Protein AF-X1M0T5-F1 (afdb_monomer_lite)

Foldseek 3Di:
DADPCLLVLLVVQAADEAQDDDDDSQVLCVQQVSHDYDHNPPPVVVVVRVVVQVVCVVVVNRDGGDVVSSCCPDPVNVVVVVVVVVVVVVVVVD

Organism: NCBI:txid412755

Sequence (94 aa):
MVTQKVFEYLRARRPILALVPDGVCRQVIDETRAGASIYPADIPGIKQAILNFYARWRRNELAVPPWDRLSYYSRRQLTNQLASRLNSIISLDK

Structure (mmCIF, N/CA/C/O backbone):
data_AF-X1M0T5-F1
#
_entry.id   AF-X1M0T5-F1
#
loop_
_atom_site.group_PDB
_atom_site.id
_atom_site.type_symbol
_atom_site.label_atom_id
_atom_site.label_alt_id
_atom_site.label_comp_id
_atom_site.label_asym_id
_atom_site.label_entity_id
_atom_site.label_seq_id
_atom_site.pdbx_PDB_ins_code
_atom_site.Cartn_x
_atom_site.Cartn_y
_atom_site.Cartn_z
_atom_site.occupancy
_atom_site.B_iso_or_equiv
_atom_site.auth_seq_id
_atom_site.auth_comp_id
_atom_site.auth_asym_id
_atom_site.auth_atom_id
_atom_site.pdbx_PDB_model_num
ATOM 1 N N . MET A 1 1 ? 13.268 8.803 -1.724 1.00 44.09 1 MET A N 1
ATOM 2 C CA . MET A 1 1 ? 13.605 7.364 -1.827 1.00 44.09 1 MET A CA 1
ATOM 3 C C . MET A 1 1 ? 12.324 6.551 -1.780 1.00 44.09 1 MET A C 1
ATOM 5 O O . MET A 1 1 ? 11.537 6.744 -0.863 1.00 44.09 1 MET A O 1
ATOM 9 N N . VAL A 1 2 ? 12.101 5.665 -2.753 1.00 54.03 2 VAL A N 1
ATOM 10 C CA . VAL A 1 2 ? 11.074 4.616 -2.636 1.00 54.03 2 VAL A CA 1
ATOM 11 C C . VAL A 1 2 ? 11.593 3.591 -1.636 1.00 54.03 2 VAL A C 1
ATOM 13 O O . VAL A 1 2 ? 12.726 3.130 -1.773 1.00 54.03 2 VAL A O 1
ATOM 16 N N . THR A 1 3 ? 10.817 3.240 -0.616 1.00 70.25 3 THR A N 1
ATOM 17 C CA . THR A 1 3 ? 11.231 2.180 0.306 1.00 70.25 3 THR A CA 1
ATOM 18 C C . THR A 1 3 ? 11.070 0.839 -0.414 1.00 70.25 3 THR A C 1
ATOM 20 O O . THR A 1 3 ? 9.968 0.468 -0.810 1.00 70.25 3 THR A O 1
ATOM 23 N N . GLN A 1 4 ? 12.162 0.089 -0.606 1.00 77.81 4 GLN A N 1
ATOM 24 C CA . GLN A 1 4 ? 12.109 -1.244 -1.238 1.00 77.81 4 GLN A CA 1
ATOM 25 C C . GLN A 1 4 ? 11.087 -2.170 -0.556 1.00 77.81 4 GLN A C 1
ATOM 27 O O . GLN A 1 4 ? 10.431 -2.974 -1.217 1.00 77.81 4 GLN A O 1
ATOM 32 N N . LYS A 1 5 ? 10.883 -1.979 0.754 1.00 84.88 5 LYS A N 1
ATOM 33 C CA . LYS A 1 5 ? 9.907 -2.709 1.565 1.00 84.88 5 LYS A CA 1
ATOM 34 C C . LYS A 1 5 ? 8.466 -2.608 1.066 1.00 84.88 5 LYS A C 1
ATOM 36 O O . LYS A 1 5 ? 7.704 -3.536 1.312 1.00 84.88 5 LYS A O 1
ATOM 41 N N . VAL A 1 6 ? 8.074 -1.549 0.344 1.00 89.12 6 VAL A N 1
ATOM 42 C CA . VAL A 1 6 ? 6.693 -1.452 -0.161 1.00 89.12 6 VAL A CA 1
ATOM 43 C C . VAL A 1 6 ? 6.364 -2.637 -1.074 1.00 89.12 6 VAL A C 1
ATOM 45 O O . VAL A 1 6 ? 5.319 -3.260 -0.917 1.00 89.12 6 VAL A O 1
ATOM 48 N N . PHE A 1 7 ? 7.299 -3.042 -1.940 1.00 88.81 7 PHE A N 1
ATOM 49 C CA . PHE A 1 7 ? 7.113 -4.172 -2.852 1.00 88.81 7 PHE A CA 1
ATOM 50 C C . PHE A 1 7 ? 7.102 -5.526 -2.129 1.00 88.81 7 PHE A C 1
ATOM 52 O O . PHE A 1 7 ? 6.441 -6.463 -2.580 1.00 88.81 7 PHE A O 1
ATOM 59 N N . GLU A 1 8 ? 7.789 -5.636 -0.989 1.00 87.44 8 GLU A N 1
ATOM 60 C CA . GLU A 1 8 ? 7.702 -6.813 -0.117 1.00 87.44 8 GLU A CA 1
ATOM 61 C C . GLU A 1 8 ? 6.321 -6.910 0.539 1.00 87.44 8 GLU A C 1
ATOM 63 O O . GLU A 1 8 ? 5.706 -7.976 0.538 1.00 87.44 8 GLU A O 1
ATOM 68 N N . TYR A 1 9 ? 5.781 -5.789 1.023 1.00 89.62 9 TYR A N 1
ATOM 69 C CA . TYR A 1 9 ? 4.454 -5.750 1.638 1.00 89.62 9 TYR A CA 1
ATOM 70 C C . TYR A 1 9 ? 3.329 -6.015 0.635 1.00 89.62 9 TYR A C 1
ATOM 72 O O . TYR A 1 9 ? 2.377 -6.720 0.967 1.00 89.62 9 TYR A O 1
ATOM 80 N N . LEU A 1 10 ? 3.459 -5.555 -0.614 1.00 90.38 10 LEU A N 1
ATOM 81 C CA .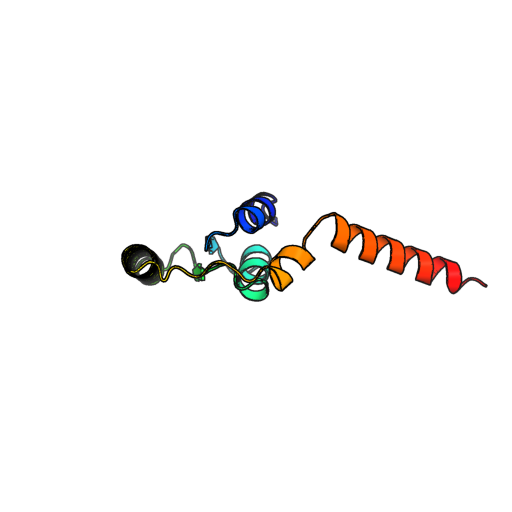 LEU A 1 10 ? 2.519 -5.896 -1.689 1.00 90.38 10 LEU A CA 1
ATOM 82 C C . LEU A 1 10 ? 2.392 -7.419 -1.874 1.00 90.38 10 LEU A C 1
ATOM 84 O O . LEU A 1 10 ? 1.291 -7.939 -2.063 1.00 90.38 10 LEU A O 1
ATOM 88 N N . ARG A 1 11 ? 3.500 -8.162 -1.751 1.00 88.56 11 ARG A N 1
ATOM 89 C CA . ARG A 1 11 ? 3.494 -9.633 -1.834 1.00 88.56 11 ARG A CA 1
ATOM 90 C C . ARG A 1 11 ? 2.837 -10.320 -0.645 1.00 88.56 11 ARG A C 1
ATOM 92 O O . ARG A 1 11 ? 2.394 -11.454 -0.802 1.00 88.56 11 ARG A O 1
ATOM 99 N N . ALA A 1 12 ? 2.732 -9.657 0.506 1.00 89.50 12 ALA A N 1
ATOM 100 C CA . ALA A 1 12 ? 2.042 -10.217 1.662 1.00 89.50 12 ALA A CA 1
ATOM 101 C C . ALA A 1 12 ? 0.531 -10.372 1.424 1.00 89.50 12 ALA A C 1
ATOM 103 O O . ALA A 1 12 ? -0.118 -11.093 2.176 1.00 89.50 12 ALA A O 1
ATOM 104 N N . ARG A 1 13 ? -0.034 -9.726 0.387 1.00 89.00 13 ARG A N 1
ATOM 105 C CA . ARG A 1 13 ? -1.464 -9.795 0.027 1.00 89.00 13 ARG A CA 1
ATOM 106 C C . ARG A 1 13 ? -2.383 -9.463 1.205 1.00 89.00 13 ARG A C 1
ATOM 108 O O . ARG A 1 13 ? -3.428 -10.077 1.404 1.00 89.00 13 ARG A O 1
ATOM 115 N N . ARG A 1 14 ? -1.989 -8.463 1.987 1.00 91.19 14 ARG A N 1
ATOM 116 C CA . ARG A 1 14 ? -2.786 -7.892 3.074 1.00 91.19 14 ARG A CA 1
ATOM 117 C C . ARG A 1 14 ? -2.929 -6.396 2.826 1.00 91.19 14 ARG A C 1
ATOM 119 O O . ARG A 1 14 ? -1.993 -5.811 2.279 1.00 91.19 14 ARG A O 1
ATOM 126 N N . PRO A 1 15 ? -4.058 -5.778 3.202 1.00 93.50 15 PRO A N 1
ATOM 127 C CA . PRO A 1 15 ? -4.184 -4.338 3.085 1.00 93.50 15 PRO A CA 1
ATOM 128 C C . PRO A 1 15 ? -3.094 -3.616 3.885 1.00 93.50 15 PRO A C 1
ATOM 130 O O . PRO A 1 15 ? -2.789 -3.988 5.019 1.00 93.50 15 PRO A O 1
ATOM 133 N N . ILE A 1 16 ? -2.513 -2.589 3.275 1.00 94.06 16 ILE A N 1
ATOM 134 C CA . ILE A 1 16 ? -1.423 -1.779 3.817 1.00 94.06 16 ILE A CA 1
ATOM 135 C C . ILE A 1 16 ? -2.001 -0.456 4.323 1.00 94.06 16 ILE A C 1
ATOM 137 O O . ILE A 1 16 ? -2.728 0.225 3.605 1.00 94.06 16 ILE A O 1
ATOM 141 N N . LEU A 1 17 ? -1.655 -0.073 5.550 1.00 95.69 17 LEU A N 1
ATOM 142 C CA . LEU A 1 17 ? -1.834 1.294 6.034 1.00 95.69 17 LEU A CA 1
ATOM 143 C C . LEU A 1 17 ? -0.496 2.024 5.896 1.00 95.69 17 LEU A C 1
ATOM 145 O O . LEU A 1 17 ? 0.423 1.791 6.680 1.00 95.69 17 LEU A O 1
ATOM 149 N N . ALA A 1 18 ? -0.365 2.861 4.872 1.00 95.25 18 ALA A N 1
ATOM 150 C CA . ALA A 1 18 ? 0.860 3.590 4.575 1.00 95.25 18 ALA A CA 1
ATOM 151 C C . ALA A 1 18 ? 0.794 5.008 5.153 1.00 95.25 18 ALA A C 1
ATOM 153 O O . ALA A 1 18 ? 0.008 5.833 4.694 1.00 95.25 18 ALA A O 1
ATOM 154 N N . LEU A 1 19 ? 1.642 5.294 6.142 1.00 96.12 19 LEU A N 1
ATOM 155 C CA . LEU A 1 19 ? 1.794 6.632 6.717 1.00 96.12 19 LEU A CA 1
ATOM 156 C C . LEU A 1 19 ? 2.915 7.362 5.986 1.00 96.12 19 LEU A C 1
ATOM 158 O O . LEU A 1 19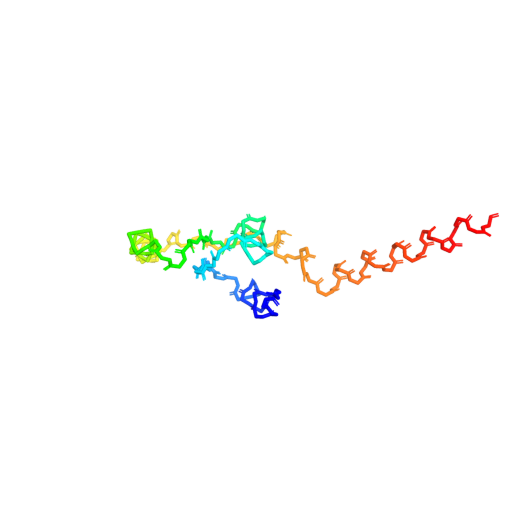 ? 4.089 7.216 6.329 1.00 96.12 19 LEU A O 1
ATOM 162 N N . VAL A 1 20 ? 2.568 8.074 4.919 1.00 93.81 20 VAL A N 1
ATOM 163 C CA . VAL A 1 20 ? 3.538 8.650 3.982 1.00 93.81 20 VAL A CA 1
ATOM 164 C C . VAL A 1 20 ? 3.057 10.002 3.453 1.00 93.81 20 VAL A C 1
ATOM 166 O O . VAL A 1 20 ? 1.853 10.183 3.265 1.00 93.81 20 VAL A O 1
ATOM 169 N N . PRO A 1 21 ? 3.968 10.960 3.204 1.00 94.19 21 PRO A N 1
ATOM 170 C CA . PRO A 1 21 ? 3.640 12.142 2.417 1.00 94.19 21 PRO A CA 1
ATOM 171 C C . PRO A 1 21 ? 3.389 11.758 0.951 1.00 94.19 21 PRO A C 1
ATOM 173 O O . PRO A 1 21 ? 3.535 10.596 0.551 1.00 94.19 21 PRO A O 1
ATOM 176 N N . ASP A 1 22 ? 3.050 12.751 0.133 1.00 92.00 22 ASP A N 1
ATOM 177 C CA . ASP A 1 22 ? 2.962 12.560 -1.310 1.00 92.00 22 ASP A CA 1
ATOM 178 C C . ASP A 1 22 ? 4.294 12.079 -1.896 1.00 92.00 22 ASP A C 1
ATOM 180 O O . ASP A 1 22 ? 5.385 12.447 -1.451 1.00 92.00 22 ASP A O 1
ATOM 184 N N . GLY A 1 23 ? 4.195 11.210 -2.898 1.00 91.88 23 GLY A N 1
ATOM 185 C CA . GLY A 1 23 ? 5.342 10.626 -3.574 1.00 91.88 23 GLY A CA 1
ATOM 186 C C . GLY A 1 23 ? 5.096 9.188 -4.007 1.00 91.88 23 GLY A C 1
ATOM 187 O O . GLY A 1 23 ? 3.990 8.657 -3.917 1.00 91.88 23 GLY A O 1
ATOM 188 N N . VAL A 1 24 ? 6.166 8.537 -4.455 1.00 91.75 24 VAL A N 1
ATOM 189 C CA . VAL A 1 24 ? 6.088 7.234 -5.133 1.00 91.75 24 VAL A CA 1
ATOM 190 C C . VAL A 1 24 ? 5.471 6.136 -4.264 1.00 91.75 24 VAL A C 1
ATOM 192 O O . VAL A 1 24 ? 4.747 5.293 -4.773 1.00 91.75 24 VAL A O 1
ATOM 195 N N . CYS A 1 25 ? 5.720 6.132 -2.949 1.00 91.94 25 CYS A N 1
ATOM 196 C CA . CYS A 1 25 ? 5.116 5.130 -2.064 1.00 91.94 25 CYS A CA 1
ATOM 197 C C . CYS A 1 25 ? 3.583 5.245 -2.060 1.00 91.94 25 CYS A C 1
ATOM 199 O O . CYS A 1 25 ? 2.898 4.243 -2.242 1.00 91.94 25 CYS A O 1
ATOM 201 N N . ARG A 1 26 ? 3.056 6.470 -1.926 1.00 94.38 26 ARG A N 1
ATOM 202 C CA . ARG A 1 26 ? 1.618 6.752 -2.003 1.00 94.38 26 ARG A CA 1
ATOM 203 C C . ARG A 1 26 ? 1.045 6.340 -3.358 1.00 94.38 26 ARG A C 1
ATOM 205 O O . ARG A 1 26 ? 0.088 5.578 -3.398 1.00 94.38 26 ARG A O 1
ATOM 212 N N . GLN A 1 27 ? 1.697 6.753 -4.447 1.00 93.31 27 GLN A N 1
ATOM 213 C CA . GLN A 1 27 ? 1.298 6.392 -5.813 1.00 93.31 27 GLN A CA 1
ATOM 214 C C . GLN A 1 27 ? 1.188 4.875 -5.990 1.00 93.31 27 GLN A C 1
ATOM 216 O O . GLN A 1 27 ? 0.156 4.387 -6.432 1.00 93.31 27 GLN A O 1
ATOM 221 N N . VAL A 1 28 ? 2.201 4.116 -5.560 1.00 92.69 28 VAL A N 1
ATOM 222 C CA . VAL A 1 28 ? 2.192 2.650 -5.657 1.00 92.69 28 VAL A CA 1
ATOM 223 C C . VAL A 1 28 ? 1.035 2.042 -4.859 1.00 92.69 28 VAL A C 1
ATOM 225 O O . VAL A 1 28 ? 0.362 1.146 -5.364 1.00 92.69 28 VAL A O 1
ATOM 228 N N . ILE A 1 29 ? 0.771 2.501 -3.632 1.00 93.06 29 ILE A N 1
ATOM 229 C CA . ILE A 1 29 ? -0.344 1.985 -2.816 1.00 93.06 29 ILE A CA 1
ATOM 230 C C . ILE A 1 29 ? -1.702 2.281 -3.469 1.00 93.06 29 ILE A C 1
ATOM 232 O O . ILE A 1 29 ? -2.549 1.383 -3.535 1.00 93.06 29 ILE A O 1
ATOM 236 N N . ASP A 1 30 ? -1.885 3.492 -3.994 1.00 92.75 30 ASP A N 1
ATOM 237 C CA . ASP A 1 30 ? -3.128 3.938 -4.627 1.00 92.75 30 ASP A CA 1
ATOM 238 C C . ASP A 1 30 ? -3.370 3.220 -5.972 1.00 92.75 30 ASP A C 1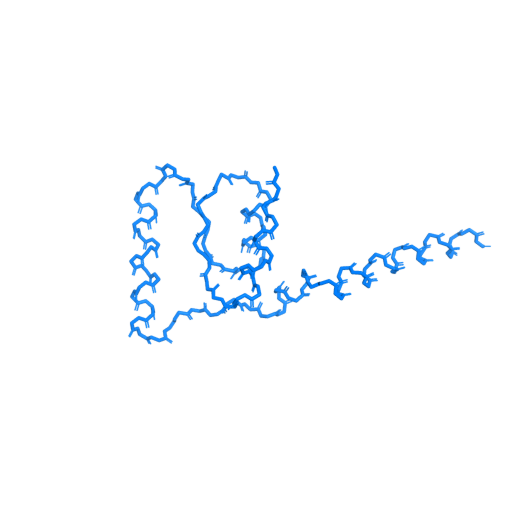
ATOM 240 O O . ASP A 1 30 ? -4.449 2.661 -6.204 1.00 92.75 30 ASP A O 1
ATOM 244 N N . GLU A 1 31 ? -2.350 3.137 -6.834 1.00 92.44 31 GLU A N 1
ATOM 245 C CA . GLU A 1 31 ? -2.391 2.436 -8.127 1.00 92.44 31 GLU A CA 1
ATOM 246 C C . GLU A 1 31 ? -2.725 0.953 -7.943 1.00 92.44 31 GLU A C 1
ATOM 248 O O . GLU A 1 31 ? -3.615 0.409 -8.611 1.00 92.44 31 GLU A O 1
ATOM 253 N N . THR A 1 32 ? -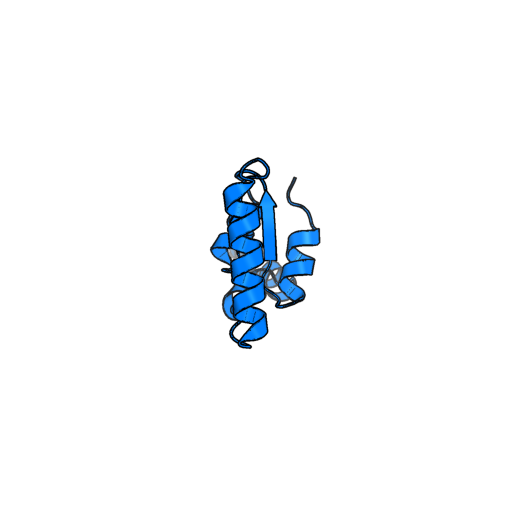2.062 0.305 -6.982 1.00 91.94 32 THR A N 1
ATOM 254 C CA . THR A 1 32 ? -2.272 -1.116 -6.677 1.00 91.94 32 THR A CA 1
ATOM 255 C C . THR A 1 32 ? -3.562 -1.392 -5.916 1.00 91.94 32 THR A C 1
ATOM 257 O O . THR A 1 32 ? -3.964 -2.553 -5.820 1.00 91.94 32 THR A O 1
ATOM 260 N N . ARG A 1 33 ? -4.231 -0.355 -5.387 1.00 93.00 33 ARG A N 1
ATOM 261 C CA . ARG A 1 33 ? -5.337 -0.486 -4.424 1.00 93.00 33 ARG A CA 1
ATOM 262 C C . ARG A 1 33 ? -4.953 -1.401 -3.259 1.00 93.00 33 ARG A C 1
ATOM 264 O O . ARG A 1 33 ? -5.753 -2.216 -2.798 1.00 93.00 33 ARG A O 1
ATOM 271 N N . ALA A 1 34 ? -3.705 -1.288 -2.805 1.00 93.06 34 ALA A N 1
ATOM 272 C CA . ALA A 1 34 ? -3.161 -2.157 -1.772 1.00 93.06 34 ALA A CA 1
ATOM 273 C C . ALA A 1 34 ? -3.610 -1.792 -0.359 1.00 93.06 34 ALA A C 1
ATOM 275 O O . ALA A 1 34 ? -3.318 -2.536 0.570 1.00 93.06 34 ALA A O 1
ATOM 276 N N . GLY A 1 35 ? -4.324 -0.685 -0.171 1.00 94.06 35 GLY A N 1
ATOM 277 C CA . GLY A 1 35 ? -4.852 -0.288 1.125 1.00 94.06 35 GLY A CA 1
ATOM 278 C C . GLY A 1 35 ? -5.145 1.203 1.174 1.00 94.06 35 GLY A C 1
ATOM 279 O O . GLY A 1 35 ? -5.811 1.716 0.280 1.00 94.06 35 GLY A O 1
ATOM 280 N N . ALA A 1 36 ? -4.679 1.873 2.225 1.00 95.38 36 ALA A N 1
ATOM 281 C CA . ALA A 1 36 ? -4.889 3.299 2.445 1.00 95.38 36 ALA A CA 1
ATOM 282 C C . ALA A 1 36 ? -3.555 4.025 2.646 1.00 95.38 36 ALA A C 1
ATOM 284 O O . ALA A 1 36 ? -2.678 3.535 3.362 1.00 95.38 36 ALA A O 1
ATOM 285 N N . SER A 1 37 ? -3.435 5.215 2.062 1.00 95.88 37 SER A N 1
ATOM 286 C CA . SER A 1 37 ? -2.319 6.137 2.276 1.00 95.88 37 SER A CA 1
ATOM 287 C C . SER A 1 37 ? -2.794 7.382 3.013 1.00 95.88 37 SER A C 1
ATOM 289 O O . SER A 1 37 ? -3.758 8.021 2.598 1.00 95.88 37 SER A O 1
ATOM 291 N N . ILE A 1 38 ? -2.126 7.712 4.118 1.00 97.56 38 ILE A N 1
ATOM 292 C CA . ILE A 1 38 ? -2.508 8.804 5.020 1.00 97.56 38 ILE A CA 1
ATOM 293 C C . ILE A 1 38 ? -1.272 9.631 5.345 1.00 97.56 38 ILE A C 1
ATOM 295 O O . ILE A 1 38 ? -0.186 9.085 5.553 1.00 97.56 38 ILE A O 1
ATOM 299 N N . TYR A 1 39 ? -1.441 10.951 5.396 1.00 97.38 39 TYR A N 1
ATOM 300 C CA . TYR A 1 39 ? -0.356 11.843 5.774 1.00 97.38 39 TYR A CA 1
ATOM 301 C C . TYR A 1 39 ? 0.054 11.582 7.238 1.00 97.38 39 TYR A C 1
ATOM 303 O O . TYR A 1 39 ? -0.826 11.481 8.091 1.00 97.38 39 TYR A O 1
ATOM 311 N N . PRO A 1 40 ? 1.353 11.497 7.585 1.00 96.25 40 PRO A N 1
ATOM 312 C CA . PRO A 1 40 ? 1.776 11.092 8.930 1.00 96.25 40 PRO A CA 1
ATOM 313 C C . PRO A 1 40 ? 1.255 11.974 10.073 1.00 96.25 40 PRO A C 1
ATOM 315 O O . PRO A 1 40 ? 1.075 11.487 11.185 1.00 96.25 40 PRO A O 1
ATOM 318 N N . ALA A 1 41 ? 1.010 13.261 9.807 1.00 97.50 41 ALA A N 1
ATOM 319 C CA . ALA A 1 41 ? 0.468 14.195 10.796 1.00 97.50 41 ALA A CA 1
ATOM 320 C C . ALA A 1 41 ? -1.071 14.162 10.911 1.00 97.50 41 ALA A C 1
ATOM 322 O O . ALA A 1 41 ? -1.626 14.795 11.807 1.00 97.50 41 ALA A O 1
ATOM 323 N N . ASP A 1 42 ? -1.775 13.429 10.042 1.00 98.19 42 ASP A N 1
ATOM 324 C CA . ASP A 1 42 ? -3.234 13.281 10.093 1.00 98.19 42 ASP A CA 1
ATOM 325 C C . ASP A 1 42 ? -3.639 12.196 11.105 1.00 98.19 42 ASP A C 1
ATOM 327 O O . ASP A 1 42 ? -4.066 11.090 10.768 1.00 98.19 42 ASP A O 1
ATOM 331 N N . ILE A 1 43 ? -3.479 12.518 12.389 1.00 98.12 43 ILE A N 1
ATOM 332 C CA . ILE A 1 43 ? -3.844 11.630 13.500 1.00 98.12 43 ILE A CA 1
ATOM 333 C C . ILE A 1 43 ? -5.322 11.186 13.440 1.00 98.12 43 ILE A C 1
ATOM 335 O O . ILE A 1 43 ? -5.579 9.991 13.642 1.00 98.12 43 ILE A O 1
ATOM 339 N N . PRO A 1 44 ? -6.303 12.069 13.144 1.00 98.50 44 PRO A N 1
ATOM 340 C CA . PRO A 1 44 ? -7.694 11.653 12.957 1.00 98.50 44 PRO A CA 1
ATOM 341 C C . PRO A 1 44 ? -7.864 10.609 11.845 1.00 98.50 44 PRO A C 1
ATOM 343 O O . PRO A 1 44 ? -8.517 9.585 12.072 1.00 98.50 44 PRO A O 1
ATOM 346 N N . GLY A 1 45 ? -7.239 10.817 10.683 1.00 98.25 45 GLY A N 1
ATOM 347 C CA . GLY A 1 45 ? -7.272 9.877 9.563 1.00 98.25 45 GLY A CA 1
ATOM 348 C C . GLY A 1 45 ? -6.672 8.518 9.921 1.00 98.25 45 GLY A C 1
ATOM 349 O O . GLY A 1 45 ? -7.275 7.478 9.642 1.00 98.25 45 GLY A O 1
ATOM 350 N N . ILE A 1 46 ? -5.536 8.507 10.625 1.00 98.50 46 ILE A N 1
ATOM 351 C CA . ILE A 1 46 ? -4.876 7.276 11.090 1.00 98.50 46 ILE A CA 1
ATOM 352 C C . ILE A 1 46 ? -5.802 6.475 12.008 1.00 98.50 46 ILE A C 1
ATOM 354 O O . ILE A 1 46 ? -6.013 5.278 11.789 1.00 98.50 46 ILE A O 1
ATOM 358 N N . LYS A 1 47 ? -6.396 7.133 13.013 1.00 98.50 47 LYS A N 1
ATOM 359 C CA . LYS A 1 47 ? -7.346 6.500 13.939 1.00 98.50 47 LYS A CA 1
ATOM 360 C C . LYS A 1 47 ? -8.517 5.881 13.177 1.00 98.50 47 LYS A C 1
ATOM 362 O O . LYS A 1 47 ? -8.864 4.722 13.417 1.00 98.50 47 LYS A O 1
ATOM 367 N N . GLN A 1 48 ? -9.106 6.635 12.251 1.00 98.50 48 GLN A N 1
ATOM 368 C CA . GLN A 1 48 ? -10.255 6.179 11.478 1.00 98.50 48 GLN A CA 1
ATOM 369 C C . GLN A 1 48 ? -9.915 4.962 10.609 1.00 98.50 48 GLN A C 1
ATOM 371 O O . GLN A 1 48 ? -10.697 4.011 10.541 1.00 98.50 48 GLN A O 1
ATOM 376 N N . ALA A 1 49 ? -8.740 4.952 9.979 1.00 97.69 49 ALA A N 1
ATOM 377 C CA . ALA A 1 49 ? -8.304 3.840 9.144 1.00 97.69 49 ALA A CA 1
ATOM 378 C C . ALA A 1 49 ? -8.052 2.559 9.946 1.00 97.69 49 ALA A C 1
ATOM 380 O O . ALA A 1 49 ? -8.502 1.490 9.532 1.00 97.69 49 ALA A O 1
ATOM 381 N N . ILE A 1 50 ? -7.411 2.661 11.115 1.00 98.00 50 ILE A N 1
ATOM 382 C CA . ILE A 1 50 ? -7.196 1.514 12.009 1.00 98.00 50 ILE A CA 1
ATOM 383 C C . ILE A 1 50 ? -8.537 0.922 12.458 1.00 98.00 50 ILE A C 1
ATOM 385 O O . ILE A 1 50 ? -8.735 -0.290 12.355 1.00 98.00 50 ILE A O 1
ATOM 389 N N . LEU A 1 51 ? -9.479 1.761 12.906 1.00 98.31 51 LEU A N 1
ATOM 390 C CA . LEU A 1 51 ? -10.809 1.312 13.333 1.00 98.31 51 LEU A CA 1
ATOM 391 C C . LEU A 1 51 ? -11.578 0.636 12.193 1.00 98.31 51 LEU A C 1
ATOM 393 O O . LEU A 1 51 ? -12.182 -0.416 12.401 1.00 98.31 51 LEU A O 1
ATOM 397 N N . ASN A 1 52 ? -11.518 1.196 10.983 1.00 97.50 52 ASN A N 1
ATOM 398 C CA . ASN A 1 52 ? -12.143 0.605 9.802 1.00 97.50 52 ASN A CA 1
ATOM 399 C C . ASN A 1 52 ? -11.529 -0.765 9.466 1.00 97.50 52 ASN A C 1
ATOM 401 O O . ASN A 1 52 ? -12.250 -1.749 9.307 1.00 97.50 52 ASN A O 1
ATOM 405 N N . PHE A 1 53 ? -10.197 -0.862 9.417 1.00 96.94 53 PHE A N 1
ATOM 406 C CA . PHE A 1 53 ? -9.509 -2.128 9.145 1.00 96.94 53 PHE A CA 1
ATOM 407 C C . PHE A 1 53 ? -9.851 -3.188 10.194 1.00 96.94 53 PHE A C 1
ATOM 409 O O . PHE A 1 53 ? -10.152 -4.326 9.834 1.00 96.94 53 PHE A O 1
ATOM 416 N N . TYR A 1 54 ? -9.881 -2.811 11.474 1.00 97.75 54 TYR A N 1
ATOM 417 C CA . TYR A 1 54 ? -10.265 -3.707 12.560 1.00 97.75 54 TYR A CA 1
ATOM 418 C C . TYR A 1 54 ? -11.722 -4.177 12.446 1.00 97.75 54 TYR A C 1
ATOM 420 O O . TYR A 1 54 ? -11.987 -5.377 12.528 1.00 97.75 54 TYR A O 1
ATOM 428 N N . ALA A 1 55 ? -12.665 -3.263 12.204 1.00 98.12 55 ALA A N 1
ATOM 429 C CA . ALA A 1 55 ? -14.079 -3.599 12.049 1.00 98.12 55 ALA A CA 1
ATOM 430 C C . ALA A 1 55 ? -14.313 -4.553 10.866 1.00 98.12 55 ALA A C 1
ATOM 432 O O . ALA A 1 55 ? -15.024 -5.548 11.000 1.00 98.12 55 ALA A O 1
ATOM 433 N N . ARG A 1 56 ? -13.663 -4.299 9.724 1.00 97.00 56 ARG A N 1
ATOM 434 C CA . ARG A 1 56 ? -13.733 -5.181 8.551 1.00 97.00 56 ARG A CA 1
ATOM 435 C C . ARG A 1 56 ? -13.098 -6.539 8.813 1.00 97.00 56 ARG A C 1
ATOM 437 O O . ARG A 1 56 ? -13.665 -7.552 8.422 1.00 97.00 56 ARG A O 1
ATOM 444 N N . TRP A 1 57 ? -11.958 -6.582 9.501 1.00 96.62 57 TRP A N 1
ATOM 445 C CA . TRP A 1 57 ? -11.335 -7.840 9.910 1.00 96.62 57 TRP A CA 1
ATOM 446 C C . TRP A 1 57 ? -12.259 -8.664 10.815 1.00 96.62 57 TRP A C 1
ATOM 448 O O . TRP A 1 57 ? -12.462 -9.846 10.553 1.00 96.62 57 TRP A O 1
ATOM 458 N N . ARG A 1 58 ? -12.898 -8.033 11.810 1.00 98.12 58 ARG A N 1
ATOM 459 C CA . ARG A 1 58 ? -13.876 -8.678 12.706 1.00 98.12 58 ARG A CA 1
ATOM 460 C C . ARG A 1 58 ? -15.059 -9.304 11.964 1.00 98.12 58 ARG A C 1
ATOM 462 O O . ARG A 1 58 ? -15.597 -10.294 12.447 1.00 98.12 58 ARG A O 1
ATOM 469 N N . ARG A 1 59 ? -15.460 -8.736 10.822 1.00 97.75 59 ARG A N 1
ATOM 470 C CA . ARG A 1 59 ? -16.535 -9.257 9.957 1.00 97.75 59 ARG A CA 1
ATOM 471 C C . ARG A 1 59 ? -16.038 -10.181 8.842 1.00 97.75 59 ARG A C 1
ATOM 473 O O . ARG A 1 59 ? -16.834 -10.623 8.026 1.00 97.75 59 ARG A O 1
ATOM 480 N N . ASN A 1 60 ? -14.736 -10.471 8.790 1.00 95.19 60 ASN A N 1
ATOM 481 C CA . ASN A 1 60 ? -14.098 -11.212 7.701 1.00 95.19 60 ASN A CA 1
ATOM 482 C C . ASN A 1 60 ? -14.273 -10.553 6.308 1.00 95.19 60 ASN A C 1
ATOM 484 O O . ASN A 1 60 ? -14.251 -11.213 5.276 1.00 95.19 60 ASN A O 1
ATOM 488 N N . GLU A 1 61 ? -14.418 -9.225 6.283 1.00 95.75 61 GLU A N 1
ATOM 489 C CA . GLU A 1 61 ? -14.627 -8.379 5.094 1.00 95.75 61 GLU A CA 1
ATOM 490 C C . GLU A 1 61 ? -13.379 -7.552 4.737 1.00 95.75 61 GLU A C 1
ATOM 492 O O . GLU A 1 61 ? -13.441 -6.582 3.965 1.00 95.75 61 GLU A O 1
ATOM 497 N N . LEU A 1 62 ? -12.237 -7.854 5.358 1.00 93.75 62 LEU A N 1
ATOM 498 C CA . LEU A 1 62 ? -10.993 -7.142 5.102 1.00 93.75 62 LEU A CA 1
ATOM 499 C C . LEU A 1 62 ? -10.508 -7.476 3.686 1.00 93.75 62 LEU A C 1
ATOM 501 O O . LEU A 1 62 ? -10.045 -8.583 3.425 1.00 93.75 62 LEU A O 1
ATOM 505 N N . ALA A 1 63 ? -10.638 -6.514 2.767 1.00 88.00 63 ALA A N 1
ATOM 506 C CA . ALA A 1 63 ? -10.327 -6.741 1.360 1.00 88.00 63 ALA A CA 1
ATOM 507 C C . ALA A 1 63 ? -8.854 -7.098 1.161 1.00 88.00 63 ALA A C 1
ATOM 509 O O . ALA A 1 63 ? -7.954 -6.399 1.627 1.00 88.00 63 ALA A O 1
ATOM 510 N N . VAL A 1 64 ? -8.629 -8.162 0.399 1.00 88.88 64 VAL A N 1
ATOM 511 C CA . VAL A 1 64 ? -7.313 -8.509 -0.124 1.00 88.88 64 VAL A CA 1
ATOM 512 C C . VAL A 1 64 ? -7.063 -7.659 -1.371 1.00 88.88 64 VAL A C 1
ATOM 514 O O . VAL A 1 64 ? -7.941 -7.597 -2.235 1.00 88.88 64 VAL A O 1
ATOM 517 N N . PRO A 1 65 ? -5.891 -7.015 -1.497 1.00 88.81 65 PRO A N 1
ATOM 518 C CA . PRO A 1 65 ? -5.550 -6.275 -2.701 1.00 88.81 65 PRO A CA 1
ATOM 519 C C . PRO A 1 65 ? -5.638 -7.140 -3.971 1.00 88.81 65 PRO A C 1
ATOM 521 O O . PRO A 1 65 ? -5.265 -8.322 -3.941 1.00 88.81 65 PRO A O 1
ATOM 524 N N . PRO A 1 66 ? -6.115 -6.574 -5.089 1.00 86.56 66 PRO A N 1
ATOM 525 C CA . PRO A 1 66 ? -6.388 -7.328 -6.305 1.00 86.56 66 PRO A CA 1
ATOM 526 C C . PRO A 1 66 ? -5.074 -7.764 -6.984 1.00 86.56 66 PRO A C 1
ATOM 528 O O . PRO A 1 66 ? -4.139 -6.979 -7.157 1.00 86.56 66 PRO A O 1
ATOM 531 N N . TRP A 1 67 ? -4.963 -9.060 -7.300 1.00 84.88 67 TRP A N 1
ATOM 532 C CA . TRP A 1 67 ? -3.691 -9.679 -7.704 1.00 84.88 67 TRP A CA 1
ATOM 533 C C . TRP A 1 67 ? -3.172 -9.198 -9.060 1.00 84.88 67 TRP A C 1
ATOM 535 O O . TRP A 1 67 ? -1.963 -9.060 -9.233 1.00 84.88 67 TRP A O 1
ATOM 545 N N . ASP A 1 68 ? -4.070 -8.921 -10.000 1.00 86.31 68 ASP A N 1
ATOM 546 C CA . ASP A 1 68 ? -3.766 -8.333 -11.307 1.00 86.31 68 ASP A CA 1
ATOM 547 C C . ASP A 1 68 ? -2.870 -7.095 -11.157 1.00 86.31 68 ASP A C 1
ATOM 549 O O . ASP A 1 68 ? -1.811 -7.017 -11.782 1.00 86.31 68 ASP A O 1
ATOM 553 N N . ARG A 1 69 ? -3.204 -6.201 -10.223 1.00 85.50 69 ARG A N 1
ATOM 554 C CA . ARG A 1 69 ? -2.435 -4.976 -9.975 1.00 85.50 69 ARG A CA 1
ATOM 555 C C . ARG A 1 69 ? -1.120 -5.220 -9.250 1.00 85.50 69 ARG A C 1
ATOM 557 O O . ARG A 1 69 ? -0.115 -4.592 -9.567 1.00 85.50 69 ARG A O 1
ATOM 564 N N . LEU A 1 70 ? -1.098 -6.152 -8.299 1.00 87.50 70 LEU A N 1
ATOM 565 C CA . LEU A 1 70 ? 0.132 -6.521 -7.590 1.00 87.50 70 LEU A CA 1
ATOM 566 C C . LEU A 1 70 ? 1.150 -7.184 -8.528 1.00 87.50 70 LEU A C 1
ATOM 568 O O . LEU A 1 70 ? 2.354 -6.942 -8.431 1.00 87.50 70 LEU A O 1
ATOM 572 N N . SER A 1 71 ? 0.666 -8.023 -9.447 1.00 88.12 71 SER A N 1
ATOM 573 C CA . SER A 1 71 ? 1.495 -8.806 -10.364 1.00 88.12 71 SER A CA 1
ATOM 574 C C . SER A 1 71 ? 2.275 -7.944 -11.363 1.00 88.12 71 SER A C 1
ATOM 576 O O . SER A 1 71 ? 3.353 -8.356 -11.807 1.00 88.12 71 SER A O 1
ATOM 578 N N . TYR A 1 72 ? 1.792 -6.725 -11.636 1.00 89.69 72 TYR A N 1
ATOM 579 C CA . TYR A 1 72 ? 2.472 -5.728 -12.461 1.00 89.69 72 TYR A CA 1
ATOM 580 C C . TYR A 1 72 ? 3.895 -5.434 -11.963 1.00 89.69 72 TYR A C 1
ATOM 582 O O . TYR A 1 72 ? 4.837 -5.420 -12.752 1.00 89.69 72 TYR A O 1
ATOM 590 N N . TYR A 1 73 ? 4.070 -5.302 -10.644 1.00 89.44 73 TYR A N 1
ATOM 591 C CA . TYR A 1 73 ? 5.369 -5.036 -10.014 1.00 89.44 73 TYR A CA 1
ATOM 592 C C . TYR A 1 73 ? 6.184 -6.308 -9.737 1.00 89.44 73 TYR A C 1
ATOM 594 O O . TYR A 1 73 ? 7.193 -6.276 -9.028 1.00 89.44 73 TYR A O 1
ATOM 602 N N . SER A 1 74 ? 5.772 -7.462 -10.269 1.00 90.50 74 SER A N 1
ATOM 603 C CA . SER A 1 74 ? 6.575 -8.676 -10.150 1.00 90.50 74 SER A CA 1
ATOM 604 C C . SER A 1 74 ? 7.868 -8.549 -10.960 1.00 90.50 74 SER A C 1
ATOM 606 O O . SER A 1 74 ? 7.873 -8.020 -12.070 1.00 90.50 74 SER A O 1
ATOM 608 N N . ARG A 1 75 ? 8.971 -9.109 -10.438 1.00 91.19 75 ARG A N 1
ATOM 609 C CA . ARG A 1 75 ? 10.259 -9.153 -11.159 1.00 91.19 75 ARG A CA 1
ATOM 610 C C . ARG A 1 75 ? 10.096 -9.714 -12.572 1.00 91.19 75 ARG A C 1
ATOM 612 O O . ARG A 1 75 ? 10.600 -9.127 -13.513 1.00 91.19 75 ARG A O 1
ATOM 619 N N . ARG A 1 76 ? 9.327 -10.799 -12.720 1.00 93.50 76 ARG A N 1
ATOM 620 C CA . ARG A 1 76 ? 9.026 -11.410 -14.022 1.00 93.50 76 ARG A CA 1
ATOM 621 C C . ARG A 1 76 ? 8.421 -10.393 -14.993 1.00 93.50 76 ARG A C 1
ATOM 623 O O . ARG A 1 76 ? 8.920 -10.252 -16.101 1.00 93.50 76 ARG A O 1
ATOM 630 N N . GLN A 1 77 ? 7.379 -9.677 -14.572 1.00 94.06 77 GLN A N 1
ATOM 631 C CA . GLN A 1 77 ? 6.677 -8.736 -15.439 1.00 94.06 77 GLN A CA 1
ATOM 632 C C . GLN A 1 77 ? 7.538 -7.516 -15.785 1.00 94.06 77 GLN A C 1
ATOM 634 O O . GLN A 1 77 ? 7.602 -7.125 -16.948 1.00 94.06 77 GLN A O 1
ATOM 639 N N . LEU A 1 78 ? 8.243 -6.942 -14.806 1.00 94.12 78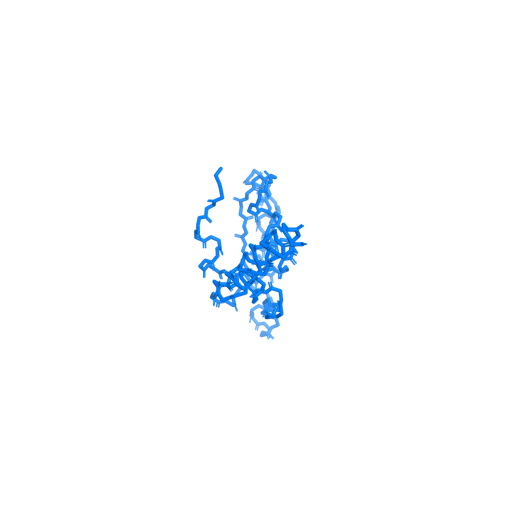 LEU A N 1
ATOM 640 C CA . LEU A 1 78 ? 9.119 -5.789 -15.031 1.00 94.12 78 LEU A CA 1
ATOM 641 C C . LEU A 1 78 ? 10.319 -6.144 -15.924 1.00 94.12 78 LEU A C 1
ATOM 643 O O . LEU A 1 78 ? 10.661 -5.379 -16.823 1.00 94.12 78 LEU A O 1
ATOM 647 N N . THR A 1 79 ? 10.922 -7.323 -15.742 1.00 96.81 79 THR A N 1
ATOM 648 C CA . THR A 1 79 ? 12.010 -7.801 -16.608 1.00 96.81 79 THR A CA 1
ATOM 649 C C . THR A 1 79 ? 11.518 -8.089 -18.027 1.00 96.81 79 THR A C 1
ATOM 651 O O . THR A 1 79 ? 12.211 -7.739 -18.977 1.00 96.81 79 THR A O 1
ATOM 654 N N . ASN A 1 80 ? 10.314 -8.644 -18.197 1.00 97.06 80 ASN A N 1
ATOM 655 C CA . ASN A 1 80 ? 9.719 -8.831 -19.524 1.00 97.06 80 ASN A CA 1
ATOM 656 C C . ASN A 1 80 ? 9.497 -7.493 -20.246 1.00 97.06 80 ASN A C 1
ATOM 658 O O . ASN A 1 80 ? 9.805 -7.375 -21.433 1.00 97.06 80 ASN A O 1
ATOM 662 N N . GLN A 1 81 ? 8.993 -6.477 -19.538 1.00 96.44 81 GLN A N 1
ATOM 663 C CA . GLN A 1 81 ? 8.831 -5.131 -20.095 1.00 96.44 81 GLN A CA 1
ATOM 664 C C . GLN A 1 81 ? 10.180 -4.533 -20.504 1.00 96.44 81 GLN A C 1
ATOM 666 O O . GLN A 1 81 ? 10.306 -4.020 -21.614 1.00 96.44 81 GLN A O 1
ATOM 671 N N . LEU A 1 82 ? 11.198 -4.655 -19.647 1.00 96.69 82 LEU A N 1
ATOM 672 C CA . LEU A 1 82 ? 12.551 -4.194 -19.948 1.00 96.69 82 LEU A CA 1
ATOM 673 C C . LEU A 1 82 ? 13.119 -4.883 -21.197 1.00 96.69 82 LEU A C 1
ATOM 675 O O . LEU A 1 82 ? 13.548 -4.201 -22.123 1.00 96.69 82 LEU A O 1
ATOM 679 N N . ALA A 1 83 ? 13.069 -6.216 -21.256 1.00 97.38 83 ALA A N 1
ATOM 680 C CA . ALA A 1 83 ? 13.549 -6.987 -22.401 1.00 97.38 83 ALA A CA 1
ATOM 681 C C . ALA A 1 83 ? 12.823 -6.599 -23.700 1.00 97.38 83 ALA A C 1
ATOM 683 O O . ALA A 1 83 ? 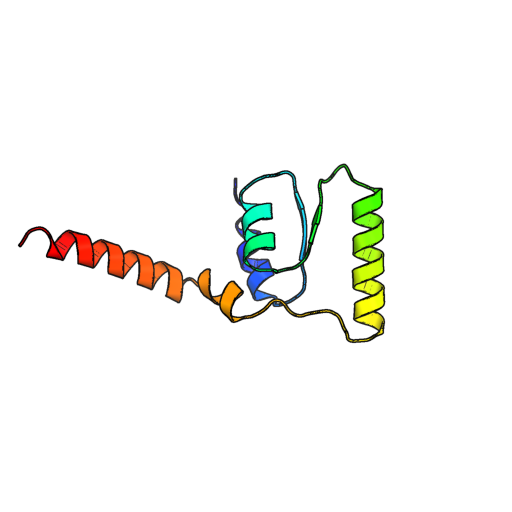13.457 -6.419 -24.735 1.00 97.38 83 ALA A O 1
ATOM 684 N N . SER A 1 84 ? 11.504 -6.390 -23.636 1.00 96.69 84 SER A N 1
ATOM 685 C CA . SER A 1 84 ? 10.706 -5.956 -24.790 1.00 96.69 84 SER A CA 1
ATOM 686 C C . SER A 1 84 ? 11.133 -4.577 -25.298 1.00 96.69 84 SER A C 1
ATOM 688 O O . SER A 1 84 ? 11.235 -4.370 -26.506 1.00 96.69 84 SER A O 1
ATOM 690 N N . ARG A 1 85 ? 11.431 -3.636 -24.390 1.00 96.25 85 ARG A N 1
ATOM 691 C CA . ARG A 1 85 ? 11.944 -2.308 -24.757 1.00 96.25 85 ARG A CA 1
ATOM 692 C C . ARG A 1 85 ? 13.330 -2.394 -25.393 1.00 96.25 85 ARG A C 1
ATOM 694 O O . ARG A 1 85 ? 13.542 -1.773 -26.429 1.00 96.25 85 ARG A O 1
ATOM 701 N N . LEU A 1 86 ? 14.236 -3.199 -24.841 1.00 96.56 86 LEU A N 1
ATOM 702 C CA . LEU A 1 86 ? 15.562 -3.411 -25.432 1.00 96.56 86 LEU A CA 1
ATOM 703 C C . LEU A 1 86 ? 15.465 -4.017 -26.838 1.00 96.56 86 LEU A C 1
ATOM 705 O O . LEU A 1 86 ? 16.076 -3.498 -27.767 1.00 96.56 86 LEU A O 1
ATOM 709 N N . ASN A 1 87 ? 14.627 -5.043 -27.018 1.00 96.00 87 ASN A N 1
ATOM 710 C CA . ASN A 1 87 ? 14.390 -5.649 -28.329 1.00 96.00 87 ASN A CA 1
ATOM 711 C C . ASN A 1 87 ? 13.833 -4.638 -29.336 1.00 96.00 87 ASN A C 1
ATOM 713 O O . ASN A 1 87 ? 14.274 -4.639 -30.480 1.00 96.00 87 ASN A O 1
ATOM 717 N N . SER A 1 88 ? 12.916 -3.756 -28.912 1.00 95.31 88 SER A N 1
ATOM 718 C CA . SER A 1 88 ? 12.358 -2.727 -29.800 1.00 95.31 88 SER A CA 1
ATOM 719 C C . SER A 1 88 ? 13.409 -1.741 -30.312 1.00 95.31 88 SER A C 1
ATOM 721 O O . SER A 1 88 ? 13.342 -1.338 -31.466 1.00 95.31 88 SER A O 1
ATOM 723 N N . ILE A 1 89 ? 14.401 -1.392 -29.487 1.00 95.25 89 ILE A N 1
ATOM 724 C CA . ILE A 1 89 ? 15.490 -0.490 -29.886 1.00 95.25 89 ILE A CA 1
ATOM 725 C C . ILE A 1 89 ? 16.411 -1.202 -30.882 1.00 95.25 89 ILE A C 1
ATOM 727 O O . ILE A 1 89 ? 16.714 -0.654 -31.932 1.00 95.25 89 ILE A O 1
ATOM 731 N N . ILE A 1 90 ? 16.774 -2.458 -30.603 1.00 92.38 90 ILE A N 1
ATOM 732 C CA . ILE A 1 90 ? 17.625 -3.267 -31.490 1.00 92.38 90 ILE A CA 1
ATOM 733 C C . ILE A 1 90 ? 16.955 -3.513 -32.854 1.00 92.38 90 ILE A C 1
ATOM 735 O O . ILE A 1 90 ? 17.637 -3.595 -33.871 1.00 92.38 90 ILE A O 1
ATOM 739 N N . SER A 1 91 ? 15.625 -3.638 -32.899 1.00 83.06 91 SER A N 1
ATOM 740 C CA . SER A 1 91 ? 14.888 -3.848 -34.151 1.00 83.06 91 SER A CA 1
ATOM 741 C C . SER A 1 91 ? 14.693 -2.590 -35.004 1.00 83.06 91 SER A C 1
ATOM 743 O O . SER A 1 91 ? 14.304 -2.736 -36.155 1.00 83.06 91 SER A O 1
ATOM 745 N N . LEU A 1 92 ? 14.913 -1.388 -34.458 1.00 68.81 92 LEU A N 1
ATOM 746 C CA . LEU A 1 92 ? 14.780 -0.114 -35.185 1.00 68.81 92 LEU A CA 1
ATOM 747 C C . LEU A 1 92 ? 16.061 0.286 -35.942 1.00 68.81 92 LEU A C 1
ATOM 749 O O . LEU A 1 92 ? 15.990 1.131 -36.825 1.00 68.81 92 LEU A O 1
ATOM 753 N N . ASP A 1 93 ? 17.202 -0.326 -35.611 1.00 58.66 93 ASP A N 1
ATOM 754 C CA . ASP A 1 93 ? 18.511 -0.114 -36.259 1.00 58.66 93 ASP A CA 1
ATOM 755 C C . ASP A 1 93 ? 18.743 -1.027 -37.490 1.00 58.66 93 ASP A C 1
ATOM 757 O O . ASP A 1 93 ? 19.868 -1.152 -37.980 1.00 58.66 93 ASP A O 1
ATOM 761 N N . LYS A 1 94 ? 17.693 -1.690 -37.994 1.00 51.81 94 LYS A N 1
ATOM 762 C CA . LYS A 1 94 ? 17.695 -2.457 -39.252 1.00 51.81 94 LYS A CA 1
ATOM 763 C C . LYS A 1 94 ? 16.755 -1.825 -40.265 1.00 51.81 94 LYS A C 1
ATOM 765 O O . LYS A 1 94 ? 17.129 -1.830 -41.456 1.00 51.81 94 LYS A O 1
#

pLDDT: mean 91.11, std 9.86, range [44.09, 98.5]

Radius of gyration: 17.21 Å; chains: 1; bounding box: 35×26×53 Å

Secondary structure (DSSP, 8-state):
---THHHHHHHTTS-EEEE--SSHHHHHHHHHT-EEEE-TT-HHHHHHHHHHHHHHHHTT--PPPPHHHHHHTSHHHHHHHHHHHHHHHHHH--